Protein AF-A0AAE6WJQ1-F1 (afdb_monomer)

Foldseek 3Di:
DDPVVVVVVVVVVLVVLLVVLLVCVLVPVAQALVSSCVVSPNHDSVSSLVSCVVSVAQGQYPVRGTSHDDDPVRDHPVVVVD

Nearest PDB structures (foldseek):
  1u8b-assembly1_A  TM=7.648E-01  e=4.153E+00  Escherichia coli
  8w13-assembly1_A  TM=6.771E-01  e=5.667E+00  Homo sapiens
  3keo-assembly1_A  TM=4.537E-01  e=9.320E+00  Streptococcus agalactiae serogroup III

pLDDT: mean 90.21, std 8.58, range [59.03, 97.19]

Radius of gyration: 13.7 Å; Cα contacts (8 Å, |Δi|>4): 89; chains: 1; bounding box: 47×23×29 Å

Secondary structure (DSSP, 8-state):
--HHHHHHHHHHHHHHHHHHHHHHHHTTS--BHHHHHHHTTS--HHHHHHHHHHTT---B-TTSSBSS---TTT--TTGGG-

Solvent-accessible surface area (backbone atoms only — not comparable to full-atom values): 4691 Å² total; per-residue (Å²): 137,53,75,68,57,53,53,51,53,50,51,52,53,50,51,53,50,28,53,50,51,48,52,36,42,57,69,63,76,33,62,33,33,67,50,42,13,53,73,76,72,62,52,52,56,70,58,39,50,50,37,28,53,76,56,55,31,50,32,30,39,97,85,76,40,55,68,32,83,84,42,91,86,51,55,42,82,66,70,83,73,113

Organism: NCBI:txid1622

Structure (mmCIF, N/CA/C/O backbone):
data_AF-A0AAE6WJQ1-F1
#
_entry.id   AF-A0AAE6WJQ1-F1
#
loop_
_atom_site.group_PDB
_atom_site.id
_atom_site.type_symbol
_atom_site.label_atom_id
_atom_site.label_alt_id
_atom_site.label_comp_id
_atom_site.label_asym_id
_atom_site.label_entity_id
_atom_site.label_seq_id
_atom_site.pdbx_PDB_ins_code
_atom_site.Cartn_x
_atom_site.Cartn_y
_atom_site.Cartn_z
_atom_site.occupancy
_atom_site.B_iso_or_equiv
_atom_site.auth_seq_id
_atom_site.auth_comp_id
_atom_site.auth_asym_id
_atom_site.auth_atom_id
_atom_site.pdbx_PDB_model_num
ATOM 1 N N . MET A 1 1 ? 25.312 5.216 -17.595 1.00 60.25 1 MET A N 1
ATOM 2 C CA . MET A 1 1 ? 24.447 5.168 -16.398 1.00 60.25 1 MET A CA 1
ATOM 3 C C . MET A 1 1 ? 25.354 5.090 -15.190 1.00 60.25 1 MET A C 1
ATOM 5 O O . MET A 1 1 ? 26.114 4.133 -15.089 1.00 60.25 1 MET A O 1
ATOM 9 N N . SER A 1 2 ? 25.356 6.119 -14.350 1.00 77.94 2 SER A N 1
ATOM 10 C CA . SER A 1 2 ? 26.112 6.129 -13.097 1.00 77.94 2 SER A CA 1
ATOM 11 C C . SER A 1 2 ? 25.293 5.488 -11.969 1.00 77.94 2 SER A C 1
ATOM 13 O O . SER A 1 2 ? 24.071 5.359 -12.069 1.00 77.94 2 SER A O 1
ATOM 15 N N . LEU A 1 3 ? 25.948 5.105 -10.871 1.00 72.94 3 LEU A N 1
ATOM 16 C CA . LEU A 1 3 ? 25.266 4.609 -9.666 1.00 72.94 3 LEU A CA 1
ATOM 17 C C . LEU A 1 3 ? 24.257 5.630 -9.098 1.00 72.94 3 LEU A C 1
ATOM 19 O O . LEU A 1 3 ? 23.227 5.233 -8.555 1.00 72.94 3 LEU A O 1
ATOM 23 N N . ASN A 1 4 ? 24.509 6.931 -9.287 1.00 73.88 4 ASN A N 1
ATOM 24 C CA . ASN A 1 4 ? 23.616 8.011 -8.857 1.00 73.88 4 ASN A CA 1
ATOM 25 C C . ASN A 1 4 ? 22.310 8.044 -9.672 1.00 73.88 4 ASN A C 1
ATOM 27 O O . ASN A 1 4 ? 21.236 8.286 -9.114 1.00 73.88 4 ASN A O 1
ATOM 31 N N . ASP A 1 5 ? 22.379 7.726 -10.969 1.00 73.56 5 ASP A N 1
ATOM 32 C CA . ASP A 1 5 ? 21.201 7.671 -11.847 1.00 73.56 5 ASP A CA 1
ATOM 33 C C . ASP A 1 5 ? 20.293 6.488 -11.474 1.00 73.56 5 ASP A C 1
ATOM 35 O O . ASP A 1 5 ? 19.068 6.607 -11.451 1.00 73.56 5 ASP A O 1
ATOM 39 N N . LEU A 1 6 ? 20.895 5.348 -11.109 1.00 73.75 6 LEU A N 1
ATOM 40 C CA . LEU A 1 6 ? 20.170 4.147 -10.677 1.00 73.75 6 LEU A CA 1
ATOM 41 C C . LEU A 1 6 ? 19.461 4.348 -9.331 1.00 73.75 6 LEU A C 1
ATOM 43 O O . LEU A 1 6 ? 18.322 3.906 -9.160 1.00 73.75 6 LEU A O 1
ATOM 47 N N . ALA A 1 7 ? 20.113 5.022 -8.380 1.00 73.44 7 ALA A N 1
ATOM 48 C CA . ALA A 1 7 ? 19.516 5.338 -7.085 1.00 73.44 7 ALA A CA 1
ATOM 49 C C . ALA A 1 7 ? 18.307 6.278 -7.233 1.00 73.44 7 ALA A C 1
ATOM 51 O O . ALA A 1 7 ? 17.254 6.034 -6.639 1.00 73.44 7 ALA A O 1
ATOM 52 N N . THR A 1 8 ? 18.433 7.303 -8.078 1.00 78.25 8 THR A N 1
ATOM 53 C CA . THR A 1 8 ? 17.350 8.254 -8.373 1.00 78.25 8 THR A CA 1
ATOM 54 C C . THR A 1 8 ? 16.152 7.553 -9.013 1.00 78.25 8 THR A C 1
ATOM 56 O O . THR A 1 8 ? 15.042 7.632 -8.484 1.00 78.25 8 THR A O 1
ATOM 59 N N . ALA A 1 9 ? 16.378 6.759 -10.065 1.00 78.31 9 ALA A N 1
ATOM 60 C CA . ALA A 1 9 ? 15.312 6.017 -10.743 1.00 78.31 9 ALA A CA 1
ATOM 61 C C . ALA A 1 9 ? 14.598 5.011 -9.815 1.00 78.31 9 ALA A C 1
ATOM 63 O O . ALA A 1 9 ? 13.380 4.824 -9.885 1.00 78.31 9 ALA A O 1
ATOM 64 N N . SER A 1 10 ? 15.343 4.368 -8.909 1.00 80.19 10 SER A N 1
ATOM 65 C CA . SER A 1 10 ? 14.776 3.461 -7.904 1.00 80.19 10 SER A CA 1
ATOM 66 C C . SER A 1 10 ? 13.852 4.196 -6.923 1.00 80.19 10 SER A C 1
ATOM 68 O O . SER A 1 10 ? 12.743 3.730 -6.635 1.00 80.19 10 SER A O 1
ATOM 70 N N . ASN A 1 11 ? 14.270 5.377 -6.457 1.00 85.12 11 ASN A N 1
ATOM 71 C CA . ASN A 1 11 ? 13.475 6.213 -5.558 1.00 85.12 11 ASN A CA 1
ATOM 72 C C . ASN A 1 11 ? 12.193 6.725 -6.228 1.00 85.12 11 ASN A C 1
ATOM 74 O O . ASN A 1 11 ? 11.121 6.654 -5.622 1.00 85.12 11 ASN A O 1
ATOM 78 N N . GLU A 1 12 ? 12.272 7.167 -7.482 1.00 89.44 12 GLU A N 1
ATOM 79 C CA . GLU A 1 12 ? 11.101 7.591 -8.259 1.00 89.44 12 GLU A CA 1
ATOM 80 C C . GLU A 1 12 ? 10.095 6.453 -8.430 1.00 89.44 12 GLU A C 1
ATOM 82 O O . GLU A 1 12 ? 8.905 6.622 -8.155 1.00 89.44 12 GLU A O 1
ATOM 87 N N . LYS A 1 13 ? 10.565 5.256 -8.799 1.00 89.38 13 LYS A N 1
ATOM 88 C CA . LYS A 1 13 ? 9.694 4.084 -8.952 1.00 89.38 13 LYS A CA 1
ATOM 89 C C . LYS A 1 13 ? 9.020 3.695 -7.635 1.00 89.38 13 LYS A C 1
ATOM 91 O O . LYS A 1 13 ? 7.847 3.317 -7.627 1.00 89.38 13 LYS A O 1
ATOM 96 N N . ARG A 1 14 ? 9.732 3.813 -6.509 1.00 90.50 14 ARG A N 1
ATOM 97 C CA . ARG A 1 14 ? 9.148 3.621 -5.172 1.00 90.50 14 ARG A CA 1
ATOM 98 C C . ARG A 1 14 ? 8.038 4.638 -4.900 1.00 90.50 14 ARG A C 1
ATOM 100 O O . ARG A 1 14 ? 6.957 4.225 -4.487 1.00 90.50 14 ARG A O 1
ATOM 107 N N . LEU A 1 15 ? 8.275 5.926 -5.146 1.00 93.31 15 LEU A N 1
ATOM 108 C CA . LEU A 1 15 ? 7.271 6.978 -4.939 1.00 93.31 15 LEU A CA 1
ATOM 109 C C . LEU A 1 15 ? 6.029 6.760 -5.812 1.00 93.31 15 LEU A C 1
ATOM 111 O O . LEU A 1 15 ? 4.909 6.835 -5.311 1.00 93.31 15 LEU A O 1
ATOM 115 N N . GLN A 1 16 ? 6.214 6.390 -7.081 1.00 93.88 16 GLN A N 1
ATOM 116 C CA . GLN A 1 16 ? 5.107 6.054 -7.982 1.00 93.88 16 GLN A CA 1
ATOM 117 C C . GLN A 1 16 ? 4.268 4.886 -7.450 1.00 93.88 16 GLN A C 1
ATOM 119 O O . GLN A 1 16 ? 3.039 4.932 -7.492 1.00 93.88 16 GLN A O 1
ATOM 124 N N . ASN A 1 17 ? 4.906 3.847 -6.909 1.00 94.88 17 ASN A N 1
ATOM 125 C CA . ASN A 1 17 ? 4.186 2.716 -6.325 1.00 94.88 17 ASN A CA 1
ATOM 126 C C . ASN A 1 17 ? 3.405 3.104 -5.063 1.00 94.88 17 ASN A C 1
ATOM 128 O O . ASN A 1 17 ? 2.282 2.633 -4.892 1.00 94.88 17 ASN A O 1
ATOM 132 N N . ILE A 1 18 ? 3.945 3.990 -4.221 1.00 95.62 18 ILE A N 1
ATOM 133 C CA . ILE A 1 18 ? 3.225 4.530 -3.056 1.00 95.62 18 ILE A CA 1
ATOM 134 C C . ILE A 1 18 ? 1.999 5.339 -3.508 1.00 95.62 18 ILE A C 1
ATOM 136 O O . ILE A 1 18 ? 0.901 5.129 -2.995 1.00 95.62 18 ILE A O 1
ATOM 140 N N . MET A 1 19 ? 2.141 6.192 -4.526 1.00 95.25 19 MET A N 1
ATOM 141 C CA . MET A 1 19 ? 1.015 6.952 -5.089 1.00 95.25 19 MET A CA 1
ATOM 142 C C . MET A 1 19 ? -0.070 6.034 -5.669 1.00 95.25 19 MET A C 1
ATOM 144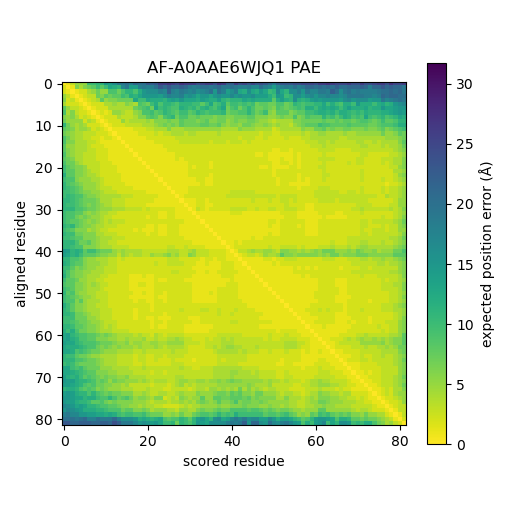 O O . MET A 1 19 ? -1.260 6.250 -5.436 1.00 95.25 19 MET A O 1
ATOM 148 N N . ARG A 1 20 ? 0.324 4.970 -6.384 1.00 95.50 20 ARG A N 1
ATOM 149 C CA . ARG A 1 20 ? -0.611 3.952 -6.899 1.00 95.50 20 ARG A CA 1
ATOM 150 C C . ARG A 1 20 ? -1.332 3.220 -5.769 1.00 95.50 20 ARG A C 1
ATOM 152 O O . ARG A 1 20 ? -2.537 3.004 -5.871 1.00 95.50 20 ARG A O 1
ATOM 159 N N . LEU A 1 21 ? -0.616 2.869 -4.699 1.00 96.00 21 LEU A N 1
ATOM 160 C CA . LEU A 1 21 ? -1.185 2.233 -3.510 1.00 96.00 21 LEU A CA 1
ATOM 161 C C . LEU A 1 21 ? -2.266 3.116 -2.874 1.00 96.00 21 LEU A C 1
ATOM 163 O O . LEU A 1 21 ? -3.375 2.650 -2.618 1.00 96.00 21 LEU A O 1
ATOM 167 N N . GLN A 1 22 ? -1.955 4.396 -2.667 1.00 94.94 22 GLN A N 1
ATOM 168 C CA . GLN A 1 22 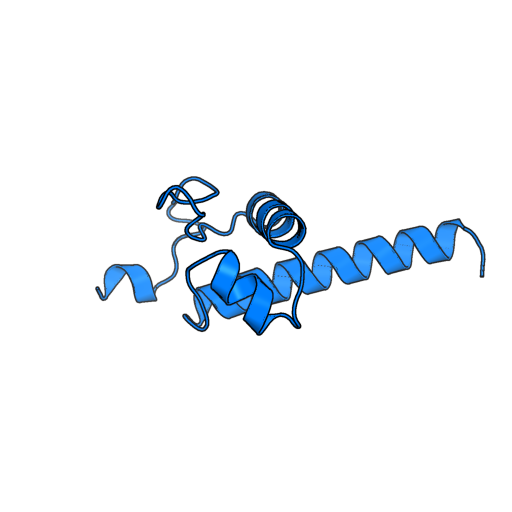? -2.869 5.362 -2.065 1.00 94.94 22 GLN A CA 1
ATOM 169 C C . GLN A 1 22 ? -4.108 5.594 -2.940 1.00 94.94 22 GLN A C 1
ATOM 171 O O . GLN A 1 22 ? -5.230 5.605 -2.433 1.00 94.94 22 GLN A O 1
ATOM 176 N N . ALA A 1 23 ? -3.925 5.729 -4.256 1.00 94.50 23 ALA A N 1
ATOM 177 C CA . ALA A 1 23 ? -5.028 5.892 -5.198 1.00 94.50 23 ALA A CA 1
ATOM 178 C C . ALA A 1 23 ? -5.949 4.662 -5.232 1.00 94.50 23 ALA A C 1
ATOM 180 O O . ALA A 1 23 ? -7.167 4.819 -5.165 1.00 94.50 23 ALA A O 1
ATOM 181 N N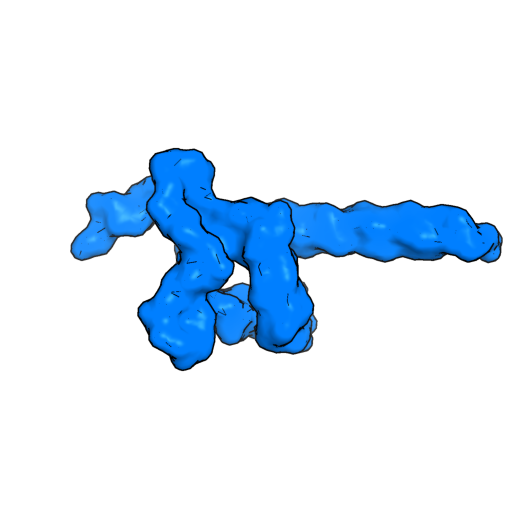 . GLY A 1 24 ? -5.384 3.450 -5.288 1.00 94.94 24 GLY A N 1
ATOM 182 C CA . GLY A 1 24 ? -6.168 2.212 -5.286 1.00 94.94 24 GLY A CA 1
ATOM 183 C C . GLY A 1 24 ? -6.953 2.017 -3.988 1.00 94.94 24 GLY A C 1
ATOM 184 O O . GLY A 1 2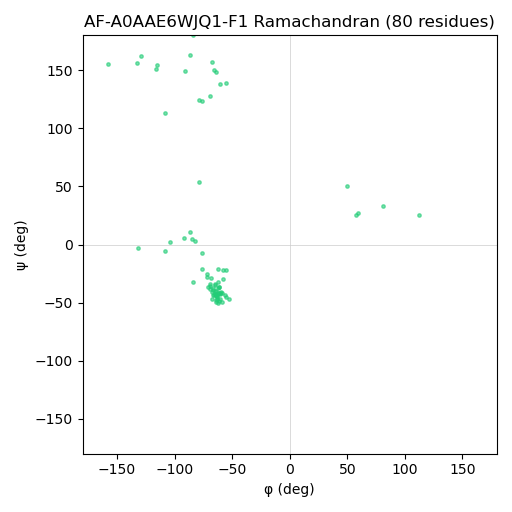4 ? -8.134 1.677 -4.031 1.00 94.94 24 GLY A O 1
ATOM 185 N N . PHE A 1 25 ? -6.351 2.343 -2.838 1.00 95.12 25 PHE A N 1
ATOM 186 C CA . PHE A 1 25 ? -7.052 2.324 -1.553 1.00 95.12 25 PHE A CA 1
ATOM 187 C C . PHE A 1 25 ? -8.203 3.336 -1.511 1.00 95.12 25 PHE A C 1
ATOM 189 O O . PHE A 1 25 ? -9.320 2.977 -1.152 1.00 95.12 25 PHE A O 1
ATOM 196 N N . ARG A 1 26 ? -7.980 4.586 -1.941 1.00 92.12 26 ARG A N 1
ATOM 197 C CA . ARG A 1 26 ? -9.035 5.619 -1.992 1.00 92.12 26 ARG A CA 1
ATOM 198 C C . ARG A 1 26 ? -10.184 5.262 -2.934 1.00 92.12 26 ARG A C 1
ATOM 200 O O . ARG A 1 26 ? -11.319 5.622 -2.653 1.00 92.12 26 ARG A O 1
ATOM 207 N N . ARG A 1 27 ? -9.907 4.537 -4.020 1.00 93.25 27 ARG A N 1
ATOM 208 C CA . ARG A 1 27 ? -10.923 4.029 -4.960 1.00 93.25 27 ARG A CA 1
ATOM 209 C C . ARG A 1 27 ? -11.559 2.703 -4.536 1.00 93.25 27 ARG A C 1
ATOM 211 O O . ARG A 1 27 ? -12.349 2.158 -5.296 1.00 93.25 27 ARG A O 1
ATOM 218 N N . GLN A 1 28 ? -11.220 2.192 -3.351 1.00 93.44 28 GLN A N 1
ATOM 219 C CA . GLN A 1 28 ? -11.720 0.920 -2.824 1.00 93.44 28 GLN A CA 1
ATOM 220 C C . GLN A 1 28 ? -11.380 -0.294 -3.716 1.00 93.44 28 GLN A C 1
ATOM 222 O O . GLN A 1 28 ? -12.071 -1.309 -3.694 1.00 93.44 28 GLN A O 1
ATOM 227 N N . GLU A 1 29 ? -10.289 -0.235 -4.488 1.00 94.50 29 GLU A N 1
ATOM 228 C CA . GLU A 1 29 ? -9.830 -1.372 -5.308 1.00 94.50 29 GLU A CA 1
ATOM 229 C C . GLU A 1 29 ? -9.310 -2.527 -4.433 1.00 94.50 29 GLU A C 1
ATOM 231 O O . GLU A 1 29 ? -9.360 -3.699 -4.809 1.00 94.50 29 GLU A O 1
ATOM 236 N N . PHE A 1 30 ? -8.789 -2.190 -3.254 1.00 94.75 30 PHE A N 1
ATOM 237 C CA . PHE A 1 30 ? -8.311 -3.112 -2.230 1.00 94.75 30 PHE A CA 1
ATOM 238 C C . PHE A 1 30 ? -8.313 -2.415 -0.866 1.00 94.75 30 PHE A C 1
ATOM 240 O O . PHE A 1 30 ? -8.169 -1.198 -0.779 1.00 94.75 30 PHE A O 1
ATOM 247 N N . TYR A 1 31 ? -8.411 -3.196 0.212 1.00 94.31 31 TYR A N 1
ATOM 248 C CA . TYR A 1 31 ? -8.346 -2.685 1.589 1.00 94.31 31 TYR A CA 1
ATOM 249 C C . TYR A 1 31 ? -7.393 -3.479 2.501 1.00 94.31 31 TYR A C 1
ATOM 251 O O . TYR A 1 31 ? -7.169 -3.090 3.644 1.00 94.31 31 TYR A O 1
ATOM 259 N N . THR A 1 32 ? -6.780 -4.564 2.009 1.00 96.75 32 THR A N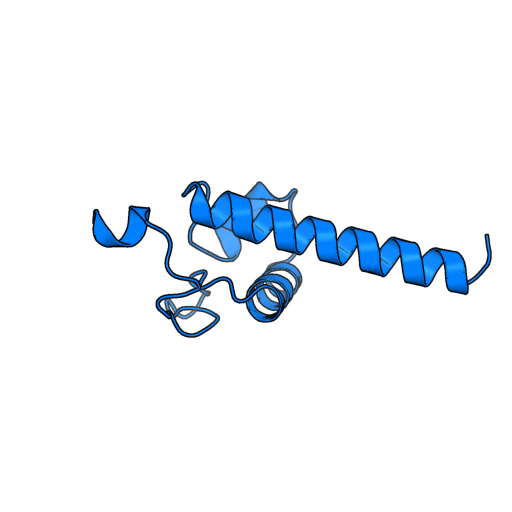 1
ATOM 260 C CA . THR A 1 32 ? -5.774 -5.356 2.742 1.00 96.75 32 THR A CA 1
ATOM 261 C C . THR A 1 32 ? -4.411 -5.289 2.058 1.00 96.75 32 THR A C 1
ATOM 263 O O . THR A 1 32 ? -4.322 -5.109 0.840 1.00 96.75 32 THR A O 1
ATOM 266 N N . VAL A 1 33 ? -3.331 -5.488 2.820 1.00 97.06 33 VAL A N 1
ATOM 267 C CA . VAL A 1 33 ? -1.957 -5.511 2.279 1.00 97.06 33 VAL A CA 1
ATOM 268 C C . VAL A 1 33 ? -1.791 -6.622 1.237 1.00 97.06 33 VAL A C 1
ATOM 270 O O . VAL A 1 33 ? -1.182 -6.407 0.192 1.00 97.06 33 VAL A O 1
ATOM 273 N N . SER A 1 34 ? -2.373 -7.799 1.481 1.00 96.50 34 SER A N 1
ATOM 274 C CA . SER A 1 34 ? -2.313 -8.937 0.555 1.00 96.50 34 SER A CA 1
ATOM 275 C C . SER A 1 34 ? -3.072 -8.678 -0.750 1.00 96.50 34 SER A C 1
ATOM 277 O O . SER A 1 34 ? -2.592 -9.045 -1.823 1.00 96.50 34 SER A O 1
ATOM 279 N N . ALA A 1 35 ? -4.234 -8.019 -0.685 1.00 96.81 35 ALA A N 1
ATOM 280 C CA . ALA A 1 35 ? -4.981 -7.635 -1.882 1.00 96.81 35 ALA A CA 1
ATOM 281 C C . ALA A 1 35 ? -4.222 -6.577 -2.697 1.00 96.81 35 ALA A C 1
ATOM 283 O O . ALA A 1 35 ? -4.079 -6.725 -3.910 1.00 96.81 35 ALA A O 1
ATOM 284 N N . ALA A 1 36 ? -3.653 -5.571 -2.027 1.00 96.75 36 ALA A N 1
ATOM 285 C CA . ALA A 1 36 ? -2.823 -4.550 -2.662 1.00 96.75 36 ALA A CA 1
ATOM 286 C C . ALA A 1 36 ? -1.572 -5.145 -3.337 1.00 96.75 36 ALA A C 1
ATOM 288 O O . ALA A 1 36 ? -1.237 -4.785 -4.465 1.00 96.75 36 ALA A O 1
ATOM 289 N N . ALA A 1 37 ? -0.911 -6.105 -2.684 1.00 96.25 37 ALA A N 1
ATOM 290 C CA . ALA A 1 37 ? 0.219 -6.852 -3.237 1.00 96.25 37 ALA A CA 1
ATOM 291 C C . ALA A 1 37 ? -0.124 -7.557 -4.554 1.00 96.25 37 ALA A C 1
ATOM 293 O O . ALA A 1 37 ? 0.637 -7.463 -5.522 1.00 96.25 37 ALA A O 1
ATOM 294 N N . LYS A 1 38 ? -1.296 -8.195 -4.622 1.00 95.50 38 LYS A N 1
ATOM 295 C CA . LYS A 1 38 ? -1.798 -8.815 -5.852 1.00 95.50 38 LYS A CA 1
ATOM 296 C C . LYS A 1 38 ? -2.141 -7.763 -6.915 1.00 95.50 38 LYS A C 1
ATOM 298 O O . LYS A 1 38 ? -1.698 -7.898 -8.053 1.00 95.50 38 LYS A O 1
ATOM 303 N N . ALA A 1 39 ? -2.864 -6.707 -6.541 1.00 93.75 39 ALA A N 1
ATOM 304 C CA . ALA A 1 39 ? -3.341 -5.669 -7.458 1.00 93.75 39 ALA A CA 1
ATOM 305 C C . ALA A 1 39 ? -2.212 -4.845 -8.105 1.00 93.75 39 ALA A C 1
ATOM 307 O O . ALA A 1 39 ? -2.301 -4.474 -9.273 1.00 93.75 39 ALA A O 1
ATOM 308 N N . LEU A 1 40 ? -1.121 -4.584 -7.380 1.00 90.00 40 LEU A N 1
ATOM 309 C CA . LEU A 1 40 ? -0.014 -3.755 -7.871 1.00 90.00 40 LEU A CA 1
ATOM 310 C C . LEU A 1 40 ? 0.997 -4.497 -8.761 1.00 90.00 40 LEU A C 1
ATOM 312 O O . LEU A 1 40 ? 1.958 -3.875 -9.214 1.00 90.00 40 LEU A O 1
ATOM 316 N N . GLY A 1 41 ? 0.775 -5.781 -9.058 1.00 87.94 41 GLY A N 1
ATOM 317 C CA . GLY A 1 41 ? 1.646 -6.574 -9.936 1.00 87.94 41 GLY A CA 1
ATOM 318 C C . GLY A 1 41 ? 2.415 -7.691 -9.230 1.00 87.94 41 GLY A C 1
ATOM 319 O O . GLY A 1 41 ? 3.478 -8.079 -9.702 1.00 87.94 41 GLY A O 1
ATOM 320 N N . GLY A 1 42 ? 1.903 -8.204 -8.106 1.00 92.00 42 GLY A N 1
ATOM 321 C CA . GLY A 1 42 ? 2.481 -9.365 -7.420 1.00 92.00 42 GLY A CA 1
ATOM 322 C C . GLY A 1 42 ? 3.685 -9.043 -6.535 1.00 92.00 42 GLY A C 1
ATOM 323 O O . GLY A 1 42 ? 4.598 -9.856 -6.409 1.00 92.00 42 GLY A O 1
ATOM 324 N N . TYR A 1 43 ? 3.712 -7.857 -5.924 1.00 94.44 43 TYR A N 1
ATOM 325 C CA . TYR A 1 43 ? 4.766 -7.498 -4.973 1.00 94.44 43 TYR A CA 1
ATOM 326 C C . TYR A 1 43 ? 4.691 -8.336 -3.693 1.00 94.44 43 TYR A C 1
ATOM 328 O O . TYR A 1 43 ? 3.637 -8.844 -3.320 1.00 94.44 43 TYR A O 1
ATOM 336 N N . SER A 1 44 ? 5.812 -8.453 -2.975 1.00 95.94 44 SER A N 1
ATOM 337 C CA . SER A 1 44 ? 5.811 -9.144 -1.684 1.00 95.94 44 SER A CA 1
ATOM 338 C C . SER A 1 44 ? 4.976 -8.387 -0.645 1.00 95.94 44 SER A C 1
ATOM 340 O O . SER A 1 44 ? 4.924 -7.151 -0.651 1.00 95.94 44 SER A O 1
ATOM 342 N N . TYR A 1 45 ? 4.394 -9.123 0.305 1.00 96.19 45 TYR A N 1
ATOM 343 C CA . TYR A 1 45 ? 3.655 -8.540 1.428 1.00 96.19 45 TYR A CA 1
ATOM 344 C C . TYR A 1 45 ? 4.491 -7.493 2.179 1.00 96.19 45 TYR A C 1
ATOM 346 O O . TYR A 1 45 ? 4.023 -6.384 2.411 1.00 96.19 45 TYR A O 1
ATOM 354 N N . ASN A 1 46 ? 5.754 -7.803 2.495 1.00 96.62 46 ASN A N 1
ATOM 355 C CA . ASN A 1 46 ? 6.639 -6.899 3.238 1.00 96.62 46 ASN A CA 1
ATOM 356 C C . ASN A 1 46 ? 6.961 -5.616 2.459 1.00 96.62 46 ASN A C 1
ATOM 358 O O . ASN A 1 46 ? 7.087 -4.546 3.053 1.00 96.62 46 ASN A O 1
ATOM 362 N N . THR A 1 47 ? 7.066 -5.703 1.130 1.00 95.75 47 THR A N 1
ATOM 363 C CA . THR A 1 47 ? 7.26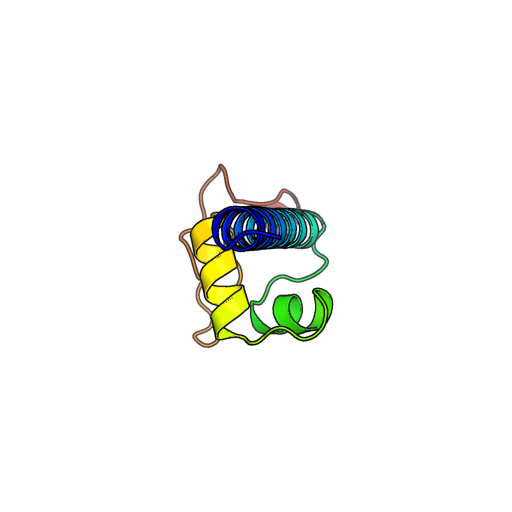7 -4.530 0.269 1.00 95.75 47 THR A CA 1
ATOM 364 C C . THR A 1 47 ? 6.071 -3.588 0.348 1.00 95.75 47 THR A C 1
ATOM 366 O O . THR A 1 47 ? 6.254 -2.395 0.590 1.00 95.75 47 THR A O 1
ATOM 369 N N . VAL A 1 48 ? 4.856 -4.120 0.198 1.00 96.88 48 VAL A N 1
ATOM 370 C CA . VAL A 1 48 ? 3.630 -3.313 0.248 1.00 96.88 48 VAL A CA 1
ATOM 371 C C . VAL A 1 48 ? 3.342 -2.817 1.659 1.00 96.88 48 VAL A C 1
ATOM 373 O O . VAL A 1 48 ? 2.951 -1.668 1.820 1.00 96.88 48 VAL A O 1
ATOM 376 N N . LEU A 1 49 ? 3.615 -3.624 2.686 1.00 97.19 49 LEU A N 1
ATOM 377 C CA . LEU A 1 49 ? 3.546 -3.210 4.087 1.00 97.19 49 LEU A CA 1
ATOM 378 C C . LEU A 1 49 ? 4.419 -1.976 4.343 1.00 97.19 49 LEU A C 1
ATOM 380 O O . LEU A 1 49 ? 3.981 -1.036 5.003 1.00 97.19 49 LEU A O 1
ATOM 384 N N . ARG A 1 50 ? 5.649 -1.967 3.814 1.00 96.50 50 ARG A N 1
ATOM 385 C CA . ARG A 1 50 ? 6.545 -0.814 3.925 1.00 96.50 50 ARG A CA 1
ATOM 386 C C . ARG A 1 50 ? 5.978 0.401 3.189 1.00 96.50 50 ARG A C 1
ATOM 388 O O . ARG A 1 50 ? 5.915 1.469 3.782 1.00 96.50 50 ARG A O 1
ATOM 395 N N . TRP A 1 51 ? 5.518 0.238 1.949 1.00 96.31 51 TRP A N 1
ATOM 396 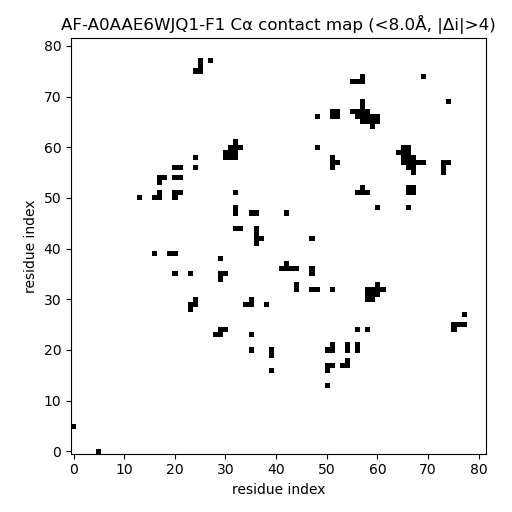C CA . TRP A 1 51 ? 4.917 1.338 1.183 1.00 96.31 51 TRP A CA 1
ATOM 397 C C . TRP A 1 51 ? 3.657 1.908 1.832 1.00 96.31 51 TRP A C 1
ATOM 399 O O . TRP A 1 51 ? 3.455 3.114 1.793 1.00 96.31 51 TRP A O 1
ATOM 409 N N . ALA A 1 52 ? 2.836 1.067 2.459 1.00 96.44 52 ALA A N 1
ATOM 410 C CA . ALA A 1 52 ? 1.645 1.505 3.173 1.00 96.44 52 ALA A CA 1
ATOM 411 C C . ALA A 1 52 ? 2.001 2.374 4.385 1.00 96.44 52 ALA A C 1
ATOM 413 O O . ALA A 1 52 ? 1.372 3.401 4.602 1.00 96.44 52 ALA A O 1
ATOM 414 N N . LYS A 1 53 ? 3.060 2.016 5.126 1.00 96.38 53 LYS A N 1
ATOM 415 C CA . LYS A 1 53 ? 3.585 2.851 6.218 1.00 96.38 53 LYS A CA 1
ATOM 416 C C . LYS A 1 53 ? 4.166 4.170 5.716 1.00 96.38 53 LYS A C 1
ATOM 418 O O . LYS A 1 53 ? 3.925 5.212 6.305 1.00 96.38 53 LYS A O 1
ATOM 423 N N . GLU A 1 54 ? 4.928 4.122 4.628 1.00 95.31 54 GLU A N 1
ATOM 424 C CA . GLU A 1 54 ? 5.574 5.301 4.039 1.00 95.31 54 GLU A CA 1
ATOM 425 C C . GLU A 1 54 ? 4.574 6.273 3.402 1.00 95.31 54 GLU A C 1
ATOM 427 O O . GLU A 1 54 ? 4.793 7.480 3.426 1.00 95.31 54 GLU A O 1
ATOM 432 N N . GLY A 1 55 ? 3.495 5.748 2.822 1.00 94.25 55 GLY A N 1
ATOM 433 C CA . GLY A 1 55 ? 2.425 6.522 2.197 1.00 94.25 55 GLY A CA 1
ATOM 434 C C . GLY A 1 55 ? 1.267 6.877 3.121 1.00 94.25 55 GLY A C 1
ATOM 435 O O . GLY A 1 55 ? 0.270 7.390 2.619 1.00 94.25 55 GLY A O 1
ATOM 436 N N . ASP A 1 56 ? 1.370 6.558 4.415 1.00 96.38 56 ASP A N 1
ATOM 437 C CA . ASP A 1 56 ? 0.299 6.735 5.400 1.00 96.38 56 ASP A CA 1
ATOM 438 C C . ASP A 1 56 ? -1.047 6.153 4.914 1.00 96.38 56 ASP A C 1
ATOM 440 O O . ASP A 1 56 ? -2.072 6.825 4.887 1.00 96.38 56 ASP A O 1
ATOM 444 N N . VAL A 1 57 ? -1.039 4.898 4.443 1.00 96.00 57 VAL A N 1
ATOM 445 C CA . VAL A 1 57 ? -2.222 4.206 3.901 1.00 96.00 57 VAL A CA 1
ATOM 446 C C . VAL A 1 57 ? -2.689 3.123 4.886 1.00 96.00 57 VAL A C 1
ATOM 448 O O . VAL A 1 57 ? -1.982 2.121 5.046 1.00 96.00 57 VAL A O 1
ATOM 451 N N . PRO A 1 58 ? -3.876 3.251 5.512 1.00 96.06 58 PRO A N 1
ATOM 452 C CA . PRO A 1 58 ? -4.354 2.364 6.580 1.00 96.06 58 PRO A CA 1
ATOM 453 C C . PRO A 1 58 ? -4.917 1.030 6.052 1.00 96.06 58 PRO A C 1
ATOM 455 O O . PRO A 1 58 ? -6.037 0.631 6.363 1.00 96.06 58 PRO A O 1
ATOM 458 N N . LEU A 1 59 ? -4.130 0.305 5.251 1.00 96.06 59 LEU A N 1
ATOM 459 C CA . LEU A 1 59 ? -4.466 -1.052 4.808 1.00 96.06 59 LEU A CA 1
ATOM 460 C C . LEU A 1 59 ? -4.526 -2.024 5.987 1.00 96.06 59 LEU A C 1
ATOM 462 O O . LEU A 1 59 ? -3.745 -1.922 6.930 1.00 96.06 59 LEU A O 1
ATOM 466 N N . ILE A 1 60 ? -5.391 -3.029 5.895 1.00 96.12 60 ILE A N 1
ATOM 467 C CA . ILE A 1 60 ? -5.478 -4.096 6.894 1.00 96.12 60 ILE A CA 1
ATOM 468 C C . ILE A 1 60 ? -4.358 -5.121 6.676 1.00 96.12 60 ILE A C 1
ATOM 470 O O . ILE A 1 60 ? -4.203 -5.684 5.585 1.00 96.12 60 ILE A O 1
ATOM 474 N N . GLY A 1 61 ? -3.560 -5.349 7.719 1.00 94.31 61 GLY A N 1
ATOM 475 C CA . GLY A 1 61 ? -2.497 -6.350 7.749 1.00 94.31 61 GLY A CA 1
ATOM 476 C C . GLY A 1 61 ? -2.987 -7.758 8.112 1.00 94.31 61 GLY A C 1
ATOM 477 O O . GLY A 1 61 ? -4.159 -7.989 8.396 1.00 94.31 61 GLY A O 1
ATOM 478 N N . SER A 1 62 ? -2.059 -8.715 8.153 1.00 92.50 62 SER A N 1
ATOM 479 C CA . SER A 1 62 ? -2.315 -10.124 8.500 1.00 92.50 62 SER A CA 1
ATOM 480 C C . SER A 1 62 ? -2.836 -10.345 9.924 1.00 92.50 62 SER A C 1
ATOM 482 O O . SER A 1 62 ? -3.451 -11.368 10.200 1.00 92.50 62 SER A O 1
ATOM 484 N N . ASN A 1 63 ? -2.619 -9.389 10.826 1.00 93.25 63 ASN A N 1
ATOM 485 C CA . ASN A 1 63 ? -3.141 -9.389 12.194 1.00 93.25 63 ASN A CA 1
ATOM 486 C C . ASN A 1 63 ? -4.552 -8.780 12.304 1.00 93.25 63 ASN A C 1
ATOM 488 O O . ASN A 1 63 ? -5.000 -8.492 13.412 1.00 93.25 63 ASN A O 1
ATOM 492 N N . ASN A 1 64 ? -5.217 -8.537 11.170 1.00 91.38 64 ASN A N 1
ATOM 493 C CA . ASN A 1 64 ? -6.519 -7.883 11.079 1.00 91.38 64 ASN A CA 1
ATOM 494 C C . ASN A 1 64 ? -6.557 -6.472 11.699 1.00 91.38 64 ASN A C 1
ATOM 496 O O . ASN A 1 64 ? -7.611 -5.999 12.120 1.00 91.38 64 ASN A O 1
ATOM 500 N N . LYS A 1 65 ? -5.402 -5.798 11.771 1.00 93.56 65 LYS A N 1
ATOM 501 C CA . LYS A 1 65 ? -5.277 -4.408 12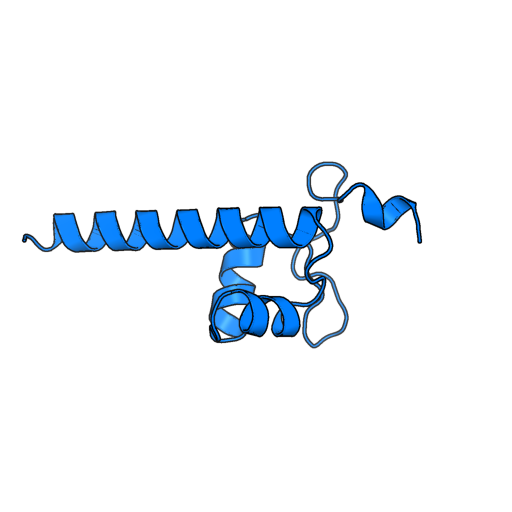.223 1.00 93.56 65 LYS A CA 1
ATOM 502 C C . LYS A 1 65 ? -4.771 -3.519 11.084 1.00 93.56 65 LYS A C 1
ATOM 504 O O . LYS A 1 65 ? -4.023 -4.007 10.228 1.00 93.56 65 LYS A O 1
ATOM 509 N N . PRO A 1 66 ? -5.134 -2.226 11.074 1.00 94.56 66 PRO A N 1
ATOM 510 C CA . PRO A 1 66 ? -4.522 -1.250 10.184 1.00 94.56 66 PRO A CA 1
ATOM 511 C C . PRO A 1 66 ? -2.996 -1.214 10.350 1.00 94.56 66 PRO A C 1
ATOM 513 O O . PRO A 1 66 ? -2.475 -1.299 11.464 1.00 94.56 66 PRO A O 1
ATOM 516 N N . VAL A 1 67 ? -2.272 -1.105 9.237 1.00 95.56 67 VAL A N 1
ATOM 517 C CA . VAL A 1 67 ? -0.798 -1.011 9.224 1.00 95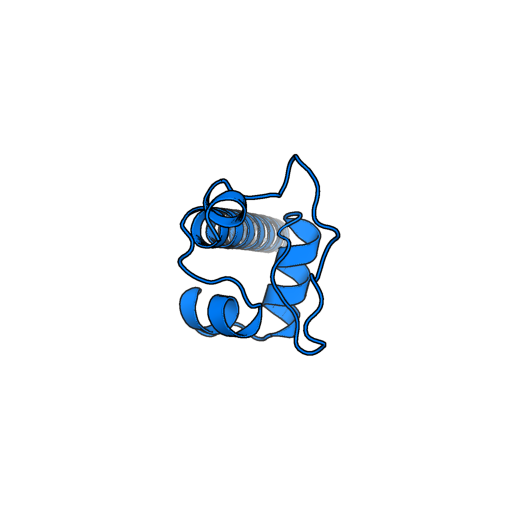.56 67 VAL A CA 1
ATOM 518 C C . VAL A 1 67 ? -0.269 0.330 9.727 1.00 95.56 67 VAL A C 1
ATOM 520 O O . VAL A 1 67 ? 0.867 0.394 10.200 1.00 95.56 67 VAL A O 1
ATOM 523 N N . VAL A 1 68 ? -1.094 1.368 9.616 1.00 95.25 68 VAL A N 1
ATOM 524 C CA . VAL A 1 68 ? -0.940 2.695 10.217 1.00 95.25 68 VAL A CA 1
ATOM 525 C C . VAL A 1 68 ? -2.269 3.079 10.856 1.00 95.25 68 VAL A C 1
ATOM 527 O O . VAL A 1 68 ? -3.312 2.545 10.476 1.00 95.25 68 VAL A O 1
ATOM 530 N N . GLU A 1 69 ? -2.232 3.975 11.835 1.00 94.44 69 GLU A N 1
ATOM 531 C CA . GLU A 1 69 ? -3.437 4.480 12.488 1.00 94.44 69 GLU A CA 1
ATOM 532 C C . GLU A 1 69 ? -4.358 5.178 11.477 1.00 94.44 69 GLU A C 1
ATOM 534 O O . GLU A 1 69 ? -3.901 5.916 10.603 1.00 94.44 69 GLU A O 1
ATOM 539 N N . LEU A 1 70 ? -5.663 4.926 11.586 1.00 92.00 70 LEU A N 1
ATOM 540 C CA . LEU A 1 70 ? -6.659 5.617 10.780 1.00 92.00 70 LEU A CA 1
ATOM 541 C C . LEU A 1 70 ? -6.859 7.029 11.343 1.00 92.00 70 LEU A C 1
ATOM 543 O O . LEU A 1 70 ? -7.208 7.192 12.508 1.00 92.00 70 LEU A O 1
ATOM 547 N N . THR A 1 71 ? -6.666 8.038 10.504 1.00 91.56 71 THR A N 1
ATOM 548 C CA . THR A 1 71 ? -6.822 9.457 10.833 1.00 91.56 71 THR A CA 1
ATOM 549 C C . THR A 1 71 ? -7.710 10.139 9.798 1.00 91.56 71 THR A C 1
ATOM 551 O O . THR A 1 71 ? -7.835 9.664 8.672 1.00 91.56 71 THR A O 1
ATOM 554 N N . GLU A 1 72 ? -8.250 11.315 10.117 1.00 88.00 72 GLU A N 1
ATOM 555 C CA . GLU A 1 72 ? -9.062 12.107 9.174 1.00 88.00 72 GLU A CA 1
ATOM 556 C C . GLU A 1 72 ? -8.346 12.423 7.844 1.00 88.00 72 GLU A C 1
ATOM 558 O O . GLU A 1 72 ? -8.991 12.692 6.838 1.00 88.00 72 GLU A O 1
ATOM 563 N N . LYS A 1 73 ? -7.006 12.381 7.803 1.00 88.06 73 LYS A N 1
ATOM 564 C CA . LYS A 1 73 ? -6.224 12.666 6.586 1.00 88.06 73 LYS A CA 1
ATOM 565 C C . LYS A 1 73 ? -6.067 11.460 5.662 1.00 88.06 73 LYS A C 1
ATOM 567 O O . LYS A 1 73 ? -5.929 11.632 4.447 1.00 88.06 73 LYS A O 1
ATOM 572 N N . ASN A 1 74 ? -6.012 10.258 6.232 1.00 89.69 74 ASN A N 1
ATOM 573 C CA . ASN A 1 74 ? -5.761 9.018 5.494 1.00 89.69 74 ASN A CA 1
ATOM 574 C C . ASN A 1 74 ? -7.003 8.123 5.367 1.00 89.69 74 ASN A C 1
ATOM 576 O O . ASN A 1 74 ? -6.979 7.118 4.649 1.00 89.69 74 ASN A O 1
ATOM 580 N N . LYS A 1 75 ? -8.095 8.523 6.019 1.00 88.25 75 LYS A N 1
ATOM 581 C CA . LYS A 1 75 ? -9.411 7.918 5.903 1.00 88.25 75 LYS A CA 1
ATOM 582 C C . LYS A 1 75 ? -10.012 8.193 4.518 1.00 88.25 75 LYS A C 1
ATOM 584 O O . LYS A 1 75 ? -10.034 9.341 4.080 1.00 88.25 75 LYS A O 1
ATOM 589 N N . PRO A 1 76 ? -10.468 7.156 3.800 1.00 85.62 76 PRO A N 1
ATOM 590 C CA . PRO A 1 76 ? -11.117 7.329 2.512 1.00 85.62 76 PRO A CA 1
ATOM 591 C C . PRO A 1 76 ? -12.637 7.483 2.668 1.00 85.62 76 PRO A C 1
ATOM 593 O O . PRO A 1 76 ? -13.245 6.843 3.524 1.00 85.62 76 PRO A O 1
ATOM 596 N N . ASP A 1 77 ? -13.263 8.242 1.767 1.00 86.25 77 ASP A N 1
ATOM 597 C CA . ASP A 1 77 ? -14.704 8.559 1.795 1.00 86.25 77 ASP A CA 1
ATOM 598 C C . ASP A 1 77 ? -15.633 7.333 1.760 1.00 86.25 77 ASP A C 1
ATOM 600 O O . ASP A 1 77 ? -16.811 7.422 2.105 1.00 86.25 77 ASP A O 1
ATOM 604 N N . TRP A 1 78 ? -15.148 6.185 1.276 1.00 85.62 78 TRP A N 1
ATOM 605 C CA . TRP A 1 78 ? -15.934 4.950 1.238 1.00 85.62 78 TRP A CA 1
ATOM 606 C C . TRP A 1 78 ? -16.049 4.276 2.607 1.00 85.62 78 TRP A C 1
ATOM 608 O O . TRP A 1 78 ? -16.968 3.487 2.805 1.00 85.62 78 TRP A O 1
ATOM 618 N N . LEU A 1 79 ? -15.149 4.575 3.550 1.00 82.12 79 LEU A N 1
ATOM 619 C CA . LEU A 1 79 ? -15.154 3.943 4.869 1.00 82.12 79 LEU A CA 1
ATOM 620 C C . LEU A 1 79 ? -16.318 4.440 5.738 1.00 82.12 79 LEU A C 1
ATOM 622 O O . LEU A 1 79 ? -16.810 3.689 6.566 1.00 82.12 79 LEU A O 1
ATOM 626 N N . ASP A 1 80 ? -16.792 5.667 5.507 1.00 77.00 80 ASP A N 1
ATOM 627 C CA . ASP A 1 80 ? -17.974 6.233 6.176 1.00 77.00 80 ASP A CA 1
ATOM 628 C C . ASP A 1 80 ? -19.308 5.688 5.645 1.00 77.00 80 ASP A C 1
ATOM 630 O O . ASP A 1 80 ? -20.368 6.015 6.174 1.00 77.00 80 ASP A O 1
ATOM 634 N N . LYS A 1 81 ? -19.274 4.895 4.568 1.00 67.81 81 LYS A N 1
ATOM 635 C CA . LYS A 1 81 ? -20.468 4.372 3.884 1.00 67.81 81 LYS A CA 1
ATOM 636 C C . LYS A 1 81 ? -20.747 2.895 4.187 1.00 67.81 81 LYS A C 1
ATOM 638 O O . LYS A 1 81 ? -21.661 2.336 3.583 1.00 67.81 81 LYS A O 1
ATOM 643 N N . LEU A 1 82 ? -19.942 2.272 5.050 1.00 59.03 82 LEU A N 1
ATOM 644 C CA . LEU A 1 82 ? -20.111 0.900 5.547 1.00 59.03 82 LEU A CA 1
ATOM 645 C C . LEU A 1 82 ? -20.883 0.905 6.867 1.00 59.03 82 LEU A C 1
ATOM 647 O O . LEU A 1 82 ? -21.717 -0.010 7.035 1.00 59.03 82 LEU A O 1
#

Mean predicted aligned error: 4.57 Å

Sequence (82 aa):
MSLNDLATASNEKRLQNIMRLQAGFRRQEFYTVSAAAKALGGYSYNTVLRWAKEGDVPLIGSNNKPVVELTEKNKPDWLDKL